Protein AF-A0A318SUK9-F1 (afdb_monomer_lite)

Secondary structure (DSSP, 8-state):
------PPPPP---STT--HHHHHHHHHHHHHHHHHHHTT-SS----HHHHHHHHHHHTTGGGSBHHHHHHHHHHH---HHHHHHGGGSBT--HHHHHHHHHHHTPPP-TTSHHHHHHHTS-GGG---SBHHHHHHHH-SHHHHHHHHHT-SBPPB--S-HHHHHTS-HHHHHHHHHSBPP-

Structure (mmCIF, N/CA/C/O backbone):
data_AF-A0A318SUK9-F1
#
_entry.id   AF-A0A318SUK9-F1
#
loop_
_atom_site.group_PDB
_atom_site.id
_atom_site.type_symbol
_atom_site.label_atom_id
_atom_site.label_alt_id
_atom_site.label_comp_id
_atom_site.label_asym_id
_atom_site.label_entity_id
_atom_site.label_seq_id
_atom_site.pdbx_PDB_ins_code
_atom_site.Cartn_x
_atom_site.Cartn_y
_atom_site.Cartn_z
_atom_site.occupancy
_atom_site.B_iso_or_equiv
_atom_site.auth_seq_id
_atom_site.auth_comp_id
_atom_site.auth_asym_id
_atom_site.auth_atom_id
_atom_site.pdbx_PDB_model_num
ATOM 1 N N . MET A 1 1 ? 35.371 -22.674 -29.076 1.00 42.12 1 MET A N 1
ATOM 2 C CA . MET A 1 1 ? 34.669 -21.995 -27.966 1.00 42.12 1 MET A CA 1
ATOM 3 C C . MET A 1 1 ? 33.687 -21.019 -28.586 1.00 42.12 1 MET A C 1
ATOM 5 O O . MET A 1 1 ? 34.111 -20.022 -29.150 1.00 42.12 1 MET A O 1
ATOM 9 N N . THR A 1 2 ? 32.405 -21.368 -28.614 1.00 40.12 2 THR A N 1
ATOM 10 C CA . THR A 1 2 ? 31.343 -20.551 -29.215 1.00 40.12 2 THR A CA 1
ATOM 11 C C . THR A 1 2 ? 30.922 -19.493 -28.200 1.00 40.12 2 THR A C 1
ATOM 13 O O . THR A 1 2 ? 30.429 -19.836 -27.128 1.00 40.12 2 THR A O 1
ATOM 16 N N . ALA A 1 3 ? 31.160 -18.218 -28.510 1.00 45.31 3 ALA A N 1
ATOM 17 C CA . ALA A 1 3 ? 30.672 -17.107 -27.706 1.00 45.31 3 ALA A CA 1
ATOM 18 C C . ALA A 1 3 ? 29.137 -17.133 -27.716 1.00 45.31 3 ALA A C 1
ATOM 20 O O . ALA A 1 3 ? 28.516 -17.012 -28.773 1.00 45.31 3 ALA A O 1
ATOM 21 N N . GLN A 1 4 ? 28.525 -17.347 -26.551 1.00 47.69 4 GLN A N 1
ATOM 22 C CA . GLN A 1 4 ? 27.088 -17.174 -26.395 1.00 47.69 4 GLN A CA 1
ATOM 23 C C . GLN A 1 4 ? 26.782 -15.690 -26.571 1.00 47.69 4 GLN A C 1
ATOM 25 O O . GLN A 1 4 ? 27.225 -14.850 -25.792 1.00 47.69 4 GLN A O 1
ATOM 30 N N . ASN A 1 5 ? 26.050 -15.382 -27.636 1.00 45.81 5 ASN A N 1
ATOM 31 C CA . ASN A 1 5 ? 25.524 -14.060 -27.912 1.00 45.81 5 ASN A CA 1
ATOM 32 C C . ASN A 1 5 ? 24.426 -13.778 -26.874 1.00 45.81 5 ASN A C 1
ATOM 34 O O . ASN A 1 5 ? 23.263 -14.125 -27.076 1.00 45.81 5 ASN A O 1
ATOM 38 N N . THR A 1 6 ? 24.801 -13.239 -25.714 1.00 52.81 6 THR A N 1
ATOM 39 C CA . THR A 1 6 ? 23.855 -12.757 -24.705 1.00 52.81 6 THR A CA 1
ATOM 40 C C . THR A 1 6 ? 23.193 -11.499 -25.244 1.00 52.81 6 THR A C 1
ATOM 42 O O . THR A 1 6 ? 23.637 -10.383 -24.975 1.00 52.81 6 THR A O 1
ATOM 45 N N . ALA A 1 7 ? 22.153 -11.682 -26.057 1.00 55.41 7 ALA A N 1
ATOM 46 C CA . ALA A 1 7 ? 21.252 -10.605 -26.419 1.00 55.41 7 ALA A CA 1
ATOM 47 C C . ALA A 1 7 ? 20.743 -9.954 -25.125 1.00 55.41 7 ALA A C 1
ATOM 49 O O . ALA A 1 7 ? 20.281 -10.648 -24.214 1.00 55.41 7 ALA A O 1
ATOM 50 N N . LEU A 1 8 ? 20.871 -8.629 -25.030 1.00 54.19 8 LEU A N 1
ATOM 51 C CA . LEU A 1 8 ? 20.324 -7.882 -23.905 1.00 54.19 8 LEU A CA 1
ATOM 52 C C . LEU A 1 8 ? 18.813 -8.158 -23.812 1.00 54.19 8 LEU A C 1
ATOM 54 O O . LEU A 1 8 ? 18.147 -8.249 -24.851 1.00 54.19 8 LEU A O 1
ATOM 58 N N . PRO A 1 9 ? 18.261 -8.318 -22.596 1.00 62.88 9 PRO A N 1
ATOM 59 C CA . PRO A 1 9 ? 16.830 -8.507 -22.429 1.00 62.88 9 PRO A CA 1
ATOM 60 C C . PRO A 1 9 ? 16.084 -7.333 -23.068 1.00 62.88 9 PRO A C 1
ATOM 62 O O . PRO A 1 9 ? 16.406 -6.174 -22.810 1.00 62.88 9 PRO A O 1
ATOM 65 N N . GLN A 1 10 ? 15.109 -7.648 -23.921 1.00 63.91 10 GLN A N 1
ATOM 66 C CA . GLN A 1 10 ? 14.311 -6.637 -24.607 1.00 63.91 10 GLN A CA 1
ATOM 67 C C . GLN A 1 10 ? 13.522 -5.798 -23.587 1.00 63.91 10 GLN A C 1
ATOM 69 O O . GLN A 1 10 ? 13.057 -6.355 -22.583 1.00 63.91 10 GLN A O 1
ATOM 74 N N . PRO A 1 11 ? 13.350 -4.485 -23.829 1.00 66.88 11 PRO A N 1
ATOM 75 C CA . PRO A 1 11 ? 12.490 -3.647 -23.005 1.00 66.88 11 PRO A CA 1
ATOM 76 C C . PRO A 1 11 ? 11.077 -4.231 -22.945 1.00 66.88 11 PRO A C 1
ATOM 78 O O . PRO A 1 11 ? 10.502 -4.595 -23.971 1.00 66.88 11 PRO A O 1
ATOM 81 N N . ILE A 1 12 ? 10.512 -4.325 -21.741 1.00 72.06 12 ILE A N 1
ATOM 82 C CA . ILE A 1 12 ? 9.106 -4.698 -21.582 1.00 72.06 12 ILE A CA 1
ATOM 83 C C . ILE A 1 12 ? 8.278 -3.472 -21.953 1.00 72.06 12 ILE A C 1
ATOM 85 O O . ILE A 1 12 ? 8.363 -2.448 -21.278 1.00 72.06 12 ILE A O 1
ATOM 89 N N . SER A 1 13 ? 7.498 -3.584 -23.025 1.00 73.62 13 SER A N 1
ATOM 90 C CA . SER A 1 13 ? 6.480 -2.595 -23.364 1.00 73.62 13 SER A CA 1
ATOM 91 C C . SER A 1 13 ? 5.175 -2.959 -22.669 1.00 73.62 13 SER A C 1
ATOM 93 O O . SER A 1 13 ? 4.761 -4.119 -22.687 1.00 73.62 13 SER A O 1
ATOM 95 N N . LEU A 1 14 ? 4.539 -1.964 -22.061 1.00 76.75 14 LEU A N 1
ATOM 96 C CA . LEU A 1 14 ? 3.251 -2.089 -21.379 1.00 76.75 14 LEU A CA 1
ATOM 97 C C . LEU A 1 14 ? 2.081 -1.595 -22.252 1.00 76.75 14 LEU A C 1
ATOM 99 O O . LEU A 1 14 ? 0.967 -1.460 -21.760 1.00 76.75 14 LEU A O 1
ATOM 103 N N . GLY A 1 15 ? 2.331 -1.349 -23.545 1.00 69.12 15 GLY A N 1
ATOM 104 C CA . GLY A 1 15 ? 1.414 -0.658 -24.459 1.00 69.12 15 GLY A CA 1
ATOM 105 C C . GLY A 1 15 ? 1.820 0.803 -24.680 1.00 69.12 15 GLY A C 1
ATOM 106 O O . GLY A 1 15 ?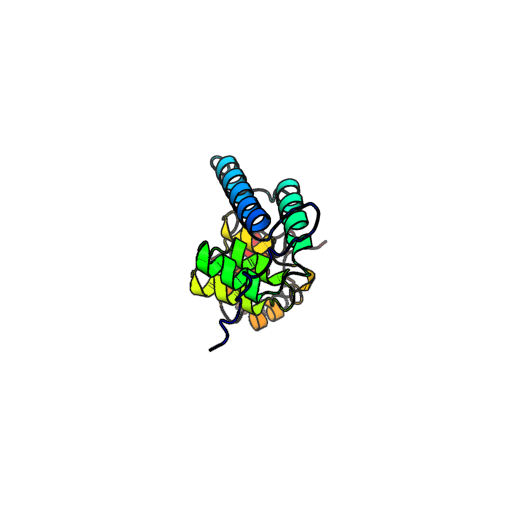 2.524 1.383 -23.858 1.00 69.12 15 GLY A O 1
ATOM 107 N N . ASP A 1 16 ? 1.448 1.372 -25.832 1.00 69.56 16 ASP A N 1
ATOM 108 C CA . ASP A 1 16 ? 1.653 2.788 -26.204 1.00 69.56 16 ASP A CA 1
ATOM 109 C C . ASP A 1 16 ? 3.089 3.333 -26.059 1.00 69.56 16 ASP A C 1
ATOM 111 O O . ASP A 1 16 ? 3.314 4.533 -25.921 1.00 69.56 16 ASP A O 1
ATOM 115 N N . GLY A 1 17 ? 4.090 2.447 -26.107 1.00 75.81 17 GLY A N 1
ATOM 116 C CA . GLY A 1 17 ? 5.500 2.805 -25.927 1.00 75.81 17 GLY A CA 1
ATOM 117 C C . GLY A 1 17 ? 5.924 3.029 -24.471 1.00 75.81 17 GLY A C 1
ATOM 118 O O . GLY A 1 17 ? 7.098 3.308 -24.240 1.00 75.81 17 GLY A O 1
ATOM 119 N N . LEU A 1 18 ? 5.021 2.855 -23.501 1.00 83.50 18 LEU A N 1
ATOM 120 C CA . LEU A 1 18 ? 5.329 2.981 -22.080 1.00 83.50 18 LEU A CA 1
ATOM 121 C C . LEU A 1 18 ? 6.110 1.772 -21.562 1.00 83.50 18 LEU A C 1
ATOM 123 O O . LEU A 1 18 ? 5.857 0.614 -21.919 1.00 83.50 18 LEU A O 1
ATOM 127 N N . THR A 1 19 ? 7.055 2.060 -20.677 1.00 90.94 19 THR A N 1
ATOM 128 C CA . THR A 1 19 ? 7.892 1.093 -19.974 1.00 90.94 19 THR A CA 1
ATOM 129 C C . THR A 1 19 ? 7.596 1.119 -18.470 1.00 90.94 19 THR A C 1
ATOM 131 O O . THR A 1 19 ? 7.046 2.094 -17.951 1.00 90.94 19 THR A O 1
ATOM 134 N N . PRO A 1 20 ? 8.009 0.087 -17.711 1.00 92.19 20 PRO A N 1
ATOM 135 C CA . PRO A 1 20 ? 7.925 0.119 -16.250 1.00 92.19 20 PRO A CA 1
ATOM 136 C C . PRO A 1 20 ? 8.632 1.330 -15.619 1.00 92.19 20 PRO A C 1
ATOM 138 O O . PRO A 1 20 ? 8.198 1.828 -14.583 1.00 92.19 20 PRO A O 1
ATOM 141 N N . VAL A 1 21 ? 9.703 1.826 -16.253 1.00 93.56 21 VAL A N 1
ATOM 142 C CA . VAL A 1 21 ? 10.430 3.016 -15.790 1.00 93.56 21 VAL A CA 1
ATOM 143 C C . VAL A 1 21 ? 9.550 4.260 -15.898 1.00 93.56 21 VAL A C 1
ATOM 145 O O . VAL A 1 21 ? 9.528 5.054 -14.961 1.00 93.56 21 VAL A O 1
ATOM 148 N N . ASP A 1 22 ? 8.785 4.401 -16.982 1.00 93.06 22 ASP A N 1
ATOM 149 C CA . ASP A 1 22 ? 7.894 5.548 -17.187 1.00 93.06 22 ASP A CA 1
ATOM 150 C C . ASP A 1 22 ? 6.783 5.585 -16.134 1.00 93.06 22 ASP A C 1
ATOM 152 O O . ASP A 1 22 ? 6.492 6.643 -15.574 1.00 93.06 22 ASP A O 1
ATOM 156 N N . ILE A 1 23 ? 6.213 4.422 -15.796 1.00 93.62 23 ILE A N 1
ATOM 157 C CA . ILE A 1 23 ? 5.225 4.303 -14.714 1.00 93.62 23 ILE A CA 1
ATOM 158 C C . ILE A 1 23 ? 5.857 4.690 -13.380 1.00 93.62 23 ILE A C 1
ATOM 160 O O . ILE A 1 23 ? 5.320 5.540 -12.671 1.00 93.62 23 ILE A O 1
ATOM 164 N N . TRP A 1 24 ? 7.021 4.123 -13.047 1.00 95.06 24 TRP A N 1
ATOM 165 C CA . TRP A 1 24 ? 7.714 4.440 -11.798 1.00 95.06 24 TRP A CA 1
ATOM 166 C C . TRP A 1 24 ? 8.002 5.942 -11.687 1.00 95.06 24 TRP A C 1
ATOM 168 O O . TRP A 1 24 ? 7.697 6.556 -10.666 1.00 95.06 24 TRP A O 1
ATOM 178 N N . GLN A 1 25 ? 8.528 6.567 -12.741 1.00 94.06 25 GLN A N 1
ATOM 179 C CA . GLN A 1 25 ? 8.825 8.001 -12.747 1.00 94.06 25 GLN A CA 1
ATOM 180 C C . GLN A 1 25 ? 7.560 8.853 -12.628 1.00 94.06 25 GLN A C 1
ATOM 182 O O . GLN A 1 25 ? 7.566 9.849 -11.900 1.00 94.06 25 GLN A O 1
ATOM 187 N N . SER A 1 26 ? 6.480 8.453 -13.297 1.00 92.06 26 SER A N 1
ATOM 188 C CA . SER A 1 26 ? 5.205 9.172 -13.280 1.00 92.06 26 SER A CA 1
ATOM 189 C C . SER A 1 26 ? 4.565 9.166 -11.895 1.00 92.06 26 SER A C 1
ATOM 191 O O . SER A 1 26 ? 4.170 10.229 -11.418 1.00 92.06 26 SER A O 1
ATOM 193 N N . LEU A 1 27 ? 4.574 8.026 -11.193 1.00 91.56 27 LEU A N 1
ATOM 194 C CA . LEU A 1 27 ? 4.089 7.932 -9.809 1.00 91.56 27 LEU A CA 1
ATOM 195 C C . LEU A 1 27 ? 4.829 8.913 -8.879 1.00 91.56 27 LEU A C 1
ATOM 197 O O . LEU A 1 27 ? 4.208 9.639 -8.106 1.00 91.56 27 LEU A O 1
ATOM 201 N N . HIS A 1 28 ? 6.156 9.017 -8.997 1.00 90.94 28 HIS A N 1
ATOM 202 C CA . HIS A 1 28 ? 6.956 9.931 -8.167 1.00 90.94 28 HIS A CA 1
ATOM 203 C C . HIS A 1 28 ? 6.865 11.401 -8.616 1.00 90.94 28 HIS A C 1
ATOM 205 O O . HIS A 1 28 ? 7.034 12.328 -7.819 1.00 90.94 28 HIS A O 1
ATOM 211 N N . ALA A 1 29 ? 6.619 11.668 -9.900 1.00 87.44 29 ALA A N 1
ATOM 212 C CA . ALA A 1 29 ? 6.309 13.017 -10.372 1.00 87.44 29 ALA A CA 1
ATOM 213 C C . ALA A 1 29 ? 4.953 13.494 -9.822 1.00 87.44 29 ALA A C 1
ATOM 215 O O . ALA A 1 29 ? 4.847 14.627 -9.344 1.00 87.44 29 ALA A O 1
ATOM 216 N N . SER A 1 30 ? 3.958 12.605 -9.826 1.00 82.69 30 SER A N 1
ATOM 217 C CA . SER A 1 30 ? 2.629 12.821 -9.253 1.00 82.69 30 SER A CA 1
ATOM 218 C C . SER A 1 30 ? 2.704 13.083 -7.747 1.00 82.69 30 SER A C 1
ATOM 220 O O . SER A 1 30 ? 2.167 14.084 -7.271 1.00 82.69 30 SER A O 1
ATOM 222 N N . GLU A 1 31 ? 3.484 12.288 -7.007 1.00 83.00 31 GLU A N 1
ATOM 223 C CA . GLU A 1 31 ? 3.738 12.497 -5.575 1.00 83.00 31 GLU A CA 1
ATOM 224 C C . GLU A 1 31 ? 4.338 13.875 -5.282 1.00 83.00 31 GLU A C 1
ATOM 226 O O . GLU A 1 31 ? 3.836 14.597 -4.424 1.00 83.00 31 GLU A O 1
ATOM 231 N N . ARG A 1 32 ? 5.367 14.300 -6.025 1.00 79.19 32 ARG A N 1
ATOM 232 C CA . ARG A 1 32 ? 5.963 15.636 -5.849 1.00 79.19 32 ARG A CA 1
ATOM 233 C C . ARG A 1 32 ? 4.964 16.754 -6.130 1.00 79.19 32 ARG A C 1
ATOM 235 O O . ARG A 1 32 ? 4.934 17.740 -5.394 1.00 79.19 32 ARG A O 1
ATOM 242 N N . SER A 1 33 ? 4.133 16.603 -7.163 1.00 75.00 33 SER A N 1
ATOM 243 C CA . SER A 1 33 ? 3.045 17.547 -7.448 1.00 75.00 33 SER A CA 1
ATOM 244 C C . SER A 1 33 ? 2.030 17.591 -6.303 1.00 75.00 33 SER A C 1
A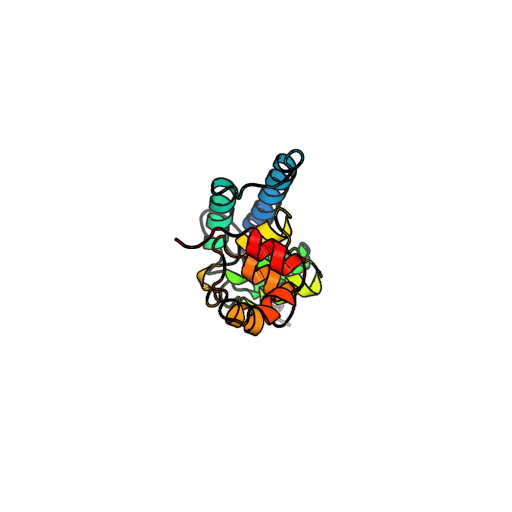TOM 246 O O . SER A 1 33 ? 1.571 18.667 -5.918 1.00 75.00 33 SER A O 1
ATOM 248 N N . TRP A 1 34 ? 1.712 16.432 -5.728 1.00 71.81 34 TRP A N 1
ATOM 249 C CA . TRP A 1 34 ? 0.806 16.311 -4.595 1.00 71.81 34 TRP A CA 1
ATOM 250 C C . TRP A 1 34 ? 1.377 16.968 -3.335 1.00 71.81 34 TRP A C 1
ATOM 252 O O . TRP A 1 34 ? 0.708 17.817 -2.753 1.00 71.81 34 TRP A O 1
ATOM 262 N N . ILE A 1 35 ? 2.632 16.684 -2.973 1.00 72.38 35 ILE A N 1
ATOM 263 C CA . ILE A 1 35 ? 3.329 17.300 -1.832 1.00 72.38 35 ILE A CA 1
ATOM 264 C C . ILE A 1 35 ? 3.411 18.826 -1.997 1.00 72.38 35 ILE A C 1
ATOM 266 O O . ILE A 1 35 ? 3.167 19.570 -1.049 1.00 72.38 35 ILE A O 1
ATOM 270 N N . ALA A 1 36 ? 3.701 19.321 -3.204 1.00 71.31 36 ALA A N 1
ATOM 271 C CA . ALA A 1 36 ? 3.759 20.758 -3.468 1.00 71.31 36 ALA A CA 1
ATOM 272 C C . ALA A 1 36 ? 2.397 21.449 -3.269 1.00 71.31 36 ALA A C 1
ATOM 274 O O . ALA A 1 36 ? 2.334 22.535 -2.697 1.00 71.31 36 ALA A O 1
ATOM 275 N N . LYS A 1 37 ? 1.297 20.809 -3.692 1.00 66.06 37 LYS A N 1
ATOM 276 C CA . LYS A 1 37 ? -0.074 21.291 -3.437 1.00 66.06 37 LYS A CA 1
ATOM 277 C C . LYS A 1 37 ? -0.464 21.169 -1.962 1.00 66.06 37 LYS A C 1
ATOM 279 O O . LYS A 1 37 ? -1.285 21.943 -1.477 1.00 66.06 37 LYS A O 1
ATOM 284 N N . ALA A 1 38 ? 0.133 20.211 -1.262 1.00 60.97 38 ALA A N 1
ATOM 285 C CA . ALA A 1 38 ? -0.110 19.928 0.140 1.00 60.97 38 ALA A CA 1
ATOM 286 C C . ALA A 1 38 ? 0.559 20.940 1.100 1.00 60.97 38 ALA A C 1
ATOM 288 O O . ALA A 1 38 ? 0.104 21.126 2.223 1.00 60.97 38 ALA A O 1
ATOM 289 N N . GLY A 1 39 ? 1.583 21.684 0.678 1.00 55.12 39 GLY A N 1
ATOM 290 C CA . GLY A 1 39 ? 2.337 22.616 1.536 1.00 55.12 39 GLY A CA 1
ATOM 291 C C . GLY A 1 39 ? 1.570 23.788 2.190 1.00 55.12 39 GLY A C 1
ATOM 292 O O . GLY A 1 39 ? 2.215 24.658 2.768 1.00 55.12 39 GLY A O 1
ATOM 293 N N . GLY A 1 40 ? 0.233 23.847 2.120 1.00 53.97 40 GLY A N 1
ATOM 294 C CA . GLY A 1 40 ? -0.590 24.917 2.700 1.00 53.97 40 GLY A CA 1
ATOM 295 C C . GLY A 1 40 ? -1.902 24.500 3.384 1.00 53.97 40 GLY A C 1
ATOM 296 O O . GLY A 1 40 ? -2.636 25.393 3.805 1.00 53.97 40 GLY A O 1
ATOM 297 N N . ALA A 1 41 ? -2.233 23.205 3.515 1.00 54.03 41 ALA A N 1
ATOM 298 C CA . ALA A 1 41 ? -3.498 22.767 4.131 1.00 54.03 41 ALA A CA 1
ATOM 299 C C . ALA A 1 41 ? -3.284 21.925 5.411 1.00 54.03 41 ALA A C 1
ATOM 301 O O . ALA A 1 41 ? -2.387 21.086 5.441 1.00 54.03 41 ALA A O 1
ATOM 302 N N . PRO A 1 42 ? -4.116 22.101 6.461 1.00 42.41 42 PRO A N 1
ATOM 303 C CA . PRO A 1 42 ? -3.971 21.398 7.744 1.00 42.41 42 PRO A CA 1
ATOM 304 C C . PRO A 1 42 ? -4.404 19.922 7.709 1.00 42.41 42 PRO A C 1
ATOM 306 O O . PRO A 1 42 ? -4.084 19.166 8.622 1.00 42.41 42 PRO A O 1
ATOM 309 N N . ARG A 1 43 ? -5.150 19.505 6.681 1.00 52.59 43 ARG A N 1
ATOM 310 C CA . ARG A 1 43 ? -5.559 18.116 6.441 1.00 52.59 43 ARG A CA 1
ATOM 311 C C . ARG A 1 43 ? -5.883 17.966 4.960 1.00 52.59 43 ARG A C 1
ATOM 313 O O . ARG A 1 43 ? -6.659 18.761 4.430 1.00 52.59 43 ARG A O 1
ATOM 320 N N . PHE A 1 44 ? -5.287 16.988 4.288 1.00 55.25 44 PHE A N 1
ATOM 321 C CA . PHE A 1 44 ? -5.496 16.820 2.851 1.00 55.25 44 PHE A CA 1
ATOM 322 C C . PHE A 1 44 ? -6.798 16.082 2.596 1.00 55.25 44 PHE A C 1
ATOM 324 O O . PHE A 1 44 ? -7.002 14.967 3.068 1.00 55.25 44 PHE A O 1
ATOM 331 N N . VAL A 1 45 ? -7.691 16.731 1.856 1.00 52.59 45 VAL A N 1
ATOM 332 C CA . VAL A 1 45 ? -8.845 16.059 1.269 1.00 52.59 45 VAL A CA 1
ATOM 333 C C . VAL A 1 45 ? -8.291 15.131 0.192 1.00 52.59 45 VAL A C 1
ATOM 335 O O . VAL A 1 45 ? -7.527 15.581 -0.665 1.00 52.59 45 VAL A O 1
ATOM 338 N N . PHE A 1 46 ? -8.634 13.843 0.269 1.00 51.50 46 PHE A N 1
ATOM 339 C CA . PHE A 1 46 ? -8.396 12.872 -0.799 1.00 51.50 46 PHE A CA 1
ATOM 340 C C . PHE A 1 46 ? -8.737 13.524 -2.146 1.00 51.50 46 PHE A C 1
ATOM 342 O O . PHE A 1 46 ? -9.862 13.977 -2.349 1.00 51.50 46 PHE A O 1
ATOM 349 N N . ASN A 1 47 ? -7.757 13.647 -3.041 1.00 53.47 47 ASN A N 1
ATOM 350 C CA . ASN A 1 47 ? -7.988 14.253 -4.346 1.00 53.47 47 ASN A CA 1
ATOM 351 C C . ASN A 1 47 ? -8.253 13.133 -5.347 1.00 53.47 47 ASN A C 1
ATOM 353 O O . ASN A 1 47 ? -7.321 12.623 -5.967 1.00 53.47 47 ASN A O 1
ATOM 357 N N . GLU A 1 48 ? -9.528 12.777 -5.496 1.00 54.28 48 GLU A N 1
ATOM 358 C CA . GLU A 1 48 ? -10.014 11.715 -6.389 1.00 54.28 48 GLU A CA 1
ATOM 359 C C . GLU A 1 48 ? -9.428 11.812 -7.813 1.00 54.28 48 GLU A C 1
ATOM 361 O O . GLU A 1 48 ? -9.163 10.793 -8.447 1.00 54.28 48 GLU A O 1
ATOM 366 N N . ASN A 1 49 ? -9.138 13.027 -8.298 1.00 49.75 49 ASN A N 1
ATOM 367 C CA . ASN A 1 49 ? -8.579 13.261 -9.635 1.00 49.75 49 ASN A CA 1
ATOM 368 C C . ASN A 1 49 ? -7.071 12.974 -9.754 1.00 49.75 49 ASN A C 1
ATOM 370 O O . ASN A 1 49 ? -6.589 12.681 -10.845 1.00 49.75 49 ASN A O 1
ATOM 374 N N . ALA A 1 50 ? -6.301 13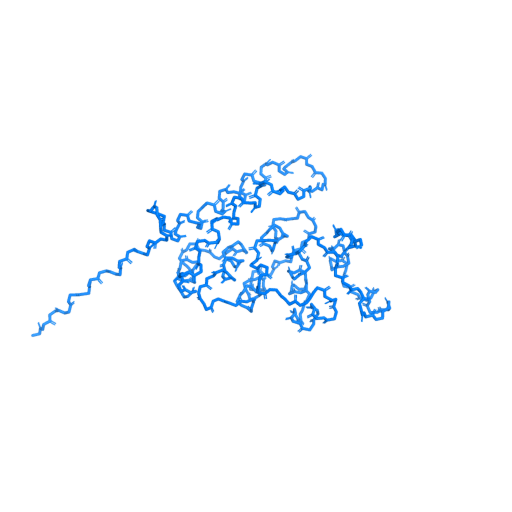.111 -8.671 1.00 54.06 50 ALA A N 1
ATOM 375 C CA . ALA A 1 50 ? -4.876 12.766 -8.686 1.00 54.06 50 ALA A CA 1
ATOM 376 C C . ALA A 1 50 ? -4.691 11.248 -8.584 1.00 54.06 50 ALA A C 1
ATOM 378 O O . ALA A 1 50 ? -3.819 10.680 -9.237 1.00 54.06 50 ALA A O 1
ATOM 379 N N . ASP A 1 51 ? -5.557 10.604 -7.806 1.00 68.00 51 ASP A N 1
ATOM 380 C CA . ASP A 1 51 ? -5.520 9.163 -7.591 1.00 68.00 51 ASP A CA 1
ATOM 381 C C . ASP A 1 51 ? -6.015 8.401 -8.832 1.00 68.00 51 ASP A C 1
ATOM 383 O O . ASP A 1 51 ? -5.515 7.317 -9.120 1.00 68.00 51 ASP A O 1
ATOM 387 N N . SER A 1 52 ? -6.927 8.978 -9.628 1.00 75.50 52 SER A N 1
ATOM 388 C CA . SER A 1 52 ? -7.400 8.361 -10.876 1.00 75.50 52 SER A CA 1
ATOM 389 C C . SER A 1 52 ? -6.301 8.223 -11.935 1.00 75.50 52 SER A C 1
ATOM 391 O O . SER A 1 52 ? -6.193 7.172 -12.561 1.00 75.50 52 SER A O 1
ATOM 393 N N . SER A 1 53 ? -5.443 9.236 -12.100 1.00 82.81 53 SER A N 1
ATOM 394 C CA . SER A 1 53 ? -4.332 9.186 -13.065 1.00 82.81 53 SER A CA 1
ATOM 395 C C . SER A 1 53 ? -3.253 8.180 -12.653 1.00 82.81 53 SER A C 1
ATOM 397 O O . SER A 1 53 ? -2.805 7.388 -13.480 1.00 82.81 53 SER A O 1
ATOM 399 N N . ASP A 1 54 ? -2.869 8.162 -11.372 1.00 89.69 54 ASP A N 1
ATOM 400 C CA . ASP A 1 54 ? -1.903 7.181 -10.858 1.00 89.69 54 ASP A CA 1
ATOM 401 C C . ASP A 1 54 ? -2.460 5.757 -10.975 1.00 89.69 54 ASP A C 1
ATOM 403 O O . ASP A 1 54 ? -1.748 4.829 -11.357 1.00 89.69 54 ASP A O 1
ATOM 407 N N . ARG A 1 55 ? -3.758 5.580 -10.718 1.00 90.25 55 ARG A N 1
ATOM 408 C CA . ARG A 1 55 ? -4.428 4.288 -10.845 1.00 90.25 55 ARG A CA 1
ATOM 409 C C . ARG A 1 55 ? -4.493 3.788 -12.284 1.00 90.25 55 ARG A C 1
ATOM 411 O O . ARG A 1 55 ? -4.227 2.611 -12.501 1.00 90.25 55 ARG A O 1
ATOM 418 N N . MET A 1 56 ? -4.742 4.663 -13.259 1.00 89.88 56 MET A N 1
ATOM 419 C CA . MET A 1 56 ? -4.665 4.300 -14.681 1.00 89.88 56 MET A CA 1
ATOM 420 C C . MET A 1 56 ? -3.279 3.764 -15.063 1.00 89.88 56 MET A C 1
ATOM 422 O O . MET A 1 56 ? -3.182 2.803 -15.819 1.00 89.88 56 MET A O 1
ATOM 426 N N . LEU A 1 57 ? -2.202 4.344 -14.522 1.00 91.88 57 LEU A N 1
ATOM 427 C CA . LEU A 1 57 ? -0.846 3.835 -14.750 1.00 91.88 57 LEU A CA 1
ATOM 428 C C . LEU A 1 57 ? -0.642 2.461 -14.103 1.00 91.88 57 LEU A C 1
ATOM 430 O O . LEU A 1 57 ? -0.073 1.559 -14.713 1.00 91.88 57 LEU A O 1
ATOM 434 N N . LEU A 1 58 ? -1.115 2.283 -12.870 1.00 95.06 58 LEU A N 1
ATOM 435 C CA . LEU A 1 58 ? -1.002 1.018 -12.141 1.00 95.06 58 LEU A CA 1
ATOM 436 C C . LEU A 1 58 ? -1.786 -0.117 -12.817 1.00 95.06 58 LEU A C 1
ATOM 438 O O . LEU A 1 58 ? -1.319 -1.255 -12.839 1.00 95.06 58 LEU A O 1
ATOM 442 N N . GLU A 1 59 ? -2.917 0.192 -13.451 1.00 94.12 59 GLU A N 1
ATOM 443 C CA . GLU A 1 59 ? -3.717 -0.749 -14.248 1.00 94.12 59 GLU A CA 1
ATOM 444 C C . GLU A 1 59 ? -2.978 -1.301 -15.480 1.00 94.12 59 GLU A C 1
ATOM 446 O O . GLU A 1 59 ? -3.407 -2.304 -16.049 1.00 94.12 59 GLU A O 1
ATOM 451 N N . MET A 1 60 ? -1.829 -0.728 -15.857 1.00 93.62 60 MET A N 1
ATOM 452 C CA . MET A 1 60 ? -0.960 -1.250 -16.922 1.00 93.62 60 MET A CA 1
ATOM 453 C C . MET A 1 60 ? 0.019 -2.338 -16.444 1.00 93.62 60 MET A C 1
ATOM 455 O O . MET A 1 60 ? 0.621 -3.043 -17.256 1.00 93.62 60 MET A O 1
ATOM 459 N N . LEU A 1 61 ? 0.200 -2.499 -15.130 1.00 95.62 61 LEU A N 1
ATOM 460 C CA . LEU A 1 61 ? 1.128 -3.463 -14.531 1.00 95.62 61 LEU A CA 1
ATOM 461 C C . LEU A 1 61 ? 0.672 -4.941 -14.454 1.00 95.62 61 LEU A C 1
ATOM 463 O O . LEU A 1 61 ? 1.563 -5.774 -14.268 1.00 95.62 61 LEU A O 1
ATOM 467 N N . PRO A 1 62 ? -0.604 -5.352 -14.651 1.00 95.75 62 PRO A N 1
ATOM 468 C CA . PRO A 1 62 ? -1.023 -6.753 -14.488 1.00 95.75 62 PRO A CA 1
ATOM 469 C C . PRO A 1 62 ? -0.273 -7.784 -15.334 1.00 95.75 62 PRO A C 1
ATOM 471 O O . PRO A 1 62 ? -0.240 -8.961 -14.978 1.00 95.75 62 PRO A O 1
ATOM 474 N N . ALA A 1 63 ? 0.336 -7.376 -16.452 1.00 91.00 63 ALA A N 1
ATOM 475 C CA . ALA A 1 63 ? 1.152 -8.254 -17.291 1.00 91.00 63 ALA A CA 1
ATOM 476 C C . ALA A 1 63 ? 2.640 -8.285 -16.891 1.00 91.00 63 ALA A C 1
ATOM 478 O O . ALA A 1 63 ? 3.363 -9.202 -17.291 1.00 91.00 63 ALA A O 1
ATOM 479 N N . LEU A 1 64 ? 3.117 -7.306 -16.115 1.00 95.00 64 LEU A N 1
ATOM 480 C CA . LEU A 1 64 ? 4.515 -7.189 -15.714 1.00 95.00 64 LEU A CA 1
ATOM 481 C C . LEU A 1 64 ? 4.830 -8.195 -14.596 1.00 95.00 64 LEU A C 1
ATOM 483 O O . LEU A 1 64 ? 4.234 -8.097 -13.525 1.00 95.00 64 LEU A O 1
ATOM 487 N N . PRO A 1 65 ? 5.786 -9.128 -14.775 1.00 95.94 65 PRO A N 1
ATOM 488 C CA . PRO A 1 65 ? 6.213 -10.009 -13.692 1.00 95.94 65 PRO A CA 1
ATOM 489 C C . PRO A 1 65 ? 6.739 -9.201 -12.508 1.00 95.94 65 PRO A C 1
ATOM 491 O O . PRO A 1 65 ? 7.641 -8.378 -12.687 1.00 95.94 65 PRO A O 1
ATOM 494 N N . VAL A 1 66 ? 6.252 -9.486 -11.299 1.00 97.00 66 VAL A N 1
ATOM 495 C CA . VAL A 1 66 ? 6.632 -8.756 -10.079 1.00 97.00 66 VAL A CA 1
ATOM 496 C C . VAL A 1 66 ? 8.151 -8.672 -9.901 1.00 97.00 66 VAL A C 1
ATOM 498 O O . VAL A 1 66 ? 8.677 -7.620 -9.550 1.00 97.00 66 VAL A O 1
ATOM 501 N N . ARG A 1 67 ? 8.896 -9.726 -10.263 1.00 96.19 67 ARG A N 1
ATOM 502 C CA . ARG A 1 67 ? 10.367 -9.741 -10.199 1.00 96.19 67 ARG A CA 1
ATOM 503 C C . ARG A 1 67 ? 11.024 -8.614 -11.005 1.00 96.19 67 ARG A C 1
ATOM 505 O O . ARG A 1 67 ? 12.029 -8.066 -10.574 1.00 96.19 67 ARG A O 1
ATOM 512 N N . ARG A 1 68 ? 10.463 -8.245 -12.158 1.00 95.81 68 ARG A N 1
ATOM 513 C CA . ARG A 1 68 ? 10.988 -7.142 -12.980 1.00 95.81 68 ARG A CA 1
ATOM 514 C C . ARG A 1 68 ? 10.771 -5.792 -12.308 1.00 95.81 68 ARG A C 1
ATOM 516 O O . ARG A 1 68 ? 11.634 -4.926 -12.408 1.00 95.81 68 ARG A O 1
ATOM 523 N N . TRP A 1 69 ? 9.648 -5.633 -11.614 1.00 97.50 69 TRP A N 1
ATOM 524 C CA . TRP A 1 69 ? 9.393 -4.452 -10.799 1.00 97.50 69 TRP A CA 1
ATOM 525 C C . TRP A 1 69 ? 10.323 -4.397 -9.581 1.00 97.50 69 TRP A C 1
ATOM 527 O O . TRP A 1 69 ? 10.902 -3.352 -9.310 1.00 97.50 69 TRP A O 1
ATOM 537 N N . PHE A 1 70 ? 10.571 -5.535 -8.919 1.00 96.44 70 PHE A N 1
ATOM 538 C CA . PHE A 1 70 ? 11.600 -5.650 -7.877 1.00 96.44 70 PHE A CA 1
ATOM 539 C C . PHE A 1 70 ? 12.980 -5.211 -8.380 1.00 96.44 70 PHE A C 1
ATOM 541 O O . PHE A 1 70 ? 13.628 -4.397 -7.729 1.00 96.44 70 PHE A O 1
ATOM 548 N N . ASP A 1 71 ? 13.429 -5.717 -9.532 1.00 96.12 71 ASP A N 1
ATOM 549 C CA . ASP A 1 71 ? 14.726 -5.346 -10.115 1.00 96.12 71 ASP A CA 1
ATOM 550 C C . ASP A 1 71 ? 14.804 -3.834 -10.390 1.00 96.12 71 ASP A C 1
ATOM 552 O O . ASP A 1 71 ? 15.822 -3.201 -10.100 1.00 96.12 71 ASP A O 1
ATOM 556 N N . LEU A 1 72 ? 13.714 -3.238 -10.889 1.00 96.38 72 LEU A N 1
ATOM 557 C CA . LEU A 1 72 ? 13.606 -1.792 -11.075 1.00 96.38 72 LEU A CA 1
ATOM 558 C C . LEU A 1 72 ? 13.727 -1.042 -9.743 1.00 96.38 72 LEU A C 1
ATOM 560 O O . LEU A 1 72 ? 14.551 -0.139 -9.638 1.00 96.38 72 LEU A O 1
ATOM 564 N N . CYS A 1 73 ? 12.959 -1.416 -8.720 1.00 97.06 73 CYS A N 1
ATOM 565 C CA . CYS A 1 73 ? 13.011 -0.769 -7.408 1.00 97.06 73 CYS A CA 1
ATOM 566 C C . CYS A 1 73 ? 14.367 -0.958 -6.709 1.00 97.06 73 CYS A C 1
ATOM 568 O O . CYS A 1 73 ? 14.844 -0.038 -6.052 1.00 97.06 73 CYS A O 1
ATOM 570 N N . ASN A 1 74 ? 15.040 -2.093 -6.902 1.00 96.38 74 ASN A N 1
ATOM 571 C CA . ASN A 1 74 ? 16.405 -2.304 -6.415 1.00 96.38 74 ASN A CA 1
ATOM 572 C C . ASN A 1 74 ? 17.411 -1.350 -7.079 1.00 96.38 74 ASN A C 1
ATOM 574 O O . ASN A 1 74 ? 18.342 -0.894 -6.420 1.00 96.38 74 ASN A O 1
ATOM 578 N N . GLY A 1 75 ? 17.235 -1.048 -8.370 1.00 95.56 75 GLY A N 1
ATOM 579 C CA . GLY A 1 75 ? 18.100 -0.122 -9.104 1.00 95.56 75 GLY A CA 1
ATOM 580 C C . GLY A 1 75 ? 17.773 1.356 -8.872 1.00 95.56 75 GLY A C 1
ATOM 581 O O . GLY A 1 75 ? 18.680 2.175 -8.758 1.00 95.56 75 GLY A O 1
ATOM 582 N N . ALA A 1 76 ? 16.488 1.705 -8.806 1.00 94.31 76 ALA A N 1
ATOM 583 C CA . ALA A 1 76 ? 16.007 3.081 -8.675 1.00 94.31 76 ALA A CA 1
ATOM 584 C C . ALA A 1 76 ? 15.895 3.558 -7.215 1.00 94.31 76 ALA A C 1
ATOM 586 O O . ALA A 1 76 ? 15.872 4.762 -6.963 1.00 94.31 76 ALA A O 1
ATOM 587 N N . GLY A 1 77 ? 15.840 2.626 -6.263 1.00 95.56 77 GLY A N 1
ATOM 588 C CA . GLY A 1 77 ? 15.572 2.877 -4.851 1.00 95.56 77 GLY A CA 1
ATOM 589 C C . GLY A 1 77 ? 14.144 2.492 -4.453 1.00 95.56 77 GLY A C 1
ATOM 590 O O . GLY A 1 77 ? 13.175 2.746 -5.174 1.00 95.56 77 GLY A O 1
ATOM 591 N N . TRP A 1 78 ? 14.019 1.878 -3.273 1.00 96.62 78 TRP A N 1
ATOM 592 C CA . TRP A 1 78 ? 12.731 1.492 -2.704 1.00 96.62 78 TRP A CA 1
ATOM 593 C C . TRP A 1 78 ? 11.988 2.689 -2.117 1.00 96.62 78 TRP A C 1
ATOM 595 O O . TRP A 1 78 ? 12.529 3.446 -1.314 1.00 96.62 78 TRP A O 1
ATOM 605 N N . THR A 1 79 ? 10.713 2.803 -2.479 1.00 96.38 79 THR A N 1
ATOM 606 C CA . THR A 1 79 ? 9.750 3.745 -1.905 1.00 96.38 79 THR A CA 1
ATOM 607 C C . THR A 1 79 ? 8.444 3.012 -1.627 1.00 96.38 79 THR A C 1
ATOM 609 O O . THR A 1 79 ? 8.191 1.939 -2.181 1.00 96.38 79 THR A O 1
ATOM 612 N N . VAL A 1 80 ? 7.577 3.591 -0.800 1.00 95.44 80 VAL A N 1
ATOM 613 C CA . VAL A 1 80 ? 6.248 3.012 -0.553 1.00 95.44 80 VAL A CA 1
ATOM 614 C C . VAL A 1 80 ? 5.336 3.055 -1.783 1.00 95.44 80 VAL A C 1
ATOM 616 O O . VAL A 1 80 ? 4.463 2.203 -1.898 1.00 95.44 80 VAL A O 1
ATOM 619 N N . LEU A 1 81 ? 5.566 3.967 -2.737 1.00 95.25 81 LEU A N 1
ATOM 620 C CA . LEU A 1 81 ? 4.873 3.973 -4.034 1.00 95.25 81 LEU A CA 1
ATOM 621 C C . LEU A 1 81 ? 5.309 2.796 -4.905 1.00 95.25 81 LEU A C 1
ATOM 623 O O . LEU A 1 81 ? 4.470 2.077 -5.446 1.00 95.25 81 LEU A O 1
ATOM 627 N N . GLY A 1 82 ? 6.623 2.557 -4.984 1.00 96.62 82 GLY A N 1
ATOM 628 C CA . GLY A 1 82 ? 7.163 1.354 -5.615 1.00 96.62 82 GLY A CA 1
ATOM 629 C C . GLY A 1 82 ? 6.634 0.084 -4.945 1.00 96.62 82 GLY A C 1
ATOM 630 O O . GLY A 1 82 ? 6.272 -0.864 -5.636 1.00 96.62 82 GLY A O 1
ATOM 631 N N . GLY A 1 83 ? 6.511 0.101 -3.615 1.00 97.38 83 GLY A N 1
ATOM 632 C CA . GLY A 1 83 ? 5.893 -0.964 -2.831 1.00 97.38 83 GLY A CA 1
ATOM 633 C C . GLY A 1 83 ? 4.426 -1.193 -3.187 1.00 97.38 83 GLY A C 1
ATOM 634 O O . GLY A 1 83 ? 4.054 -2.316 -3.501 1.00 97.38 83 GLY A O 1
ATOM 635 N N . ALA A 1 84 ? 3.593 -0.152 -3.198 1.00 97.31 84 ALA A N 1
ATOM 636 C CA . ALA A 1 84 ? 2.168 -0.261 -3.518 1.00 97.31 84 ALA A CA 1
ATOM 637 C C . ALA A 1 84 ? 1.925 -0.850 -4.918 1.00 97.31 84 ALA A C 1
ATOM 639 O O . ALA A 1 84 ? 1.074 -1.730 -5.085 1.00 97.31 84 ALA A O 1
ATOM 640 N N . ALA A 1 85 ? 2.735 -0.445 -5.901 1.00 97.69 85 ALA A N 1
ATOM 641 C CA . ALA A 1 85 ? 2.675 -0.943 -7.274 1.00 97.69 85 ALA A CA 1
ATOM 642 C C . ALA A 1 85 ? 2.922 -2.461 -7.406 1.00 97.69 85 ALA A C 1
ATOM 644 O O . ALA A 1 85 ? 2.444 -3.073 -8.363 1.00 97.69 85 ALA A O 1
ATOM 645 N N . LEU A 1 86 ? 3.580 -3.105 -6.430 1.00 98.12 86 LEU A N 1
ATOM 646 C CA . LEU A 1 86 ? 3.756 -4.564 -6.418 1.00 98.12 86 LEU A CA 1
ATOM 647 C C . LEU A 1 86 ? 2.412 -5.298 -6.466 1.00 98.12 86 LEU A C 1
ATOM 649 O O . LEU A 1 86 ? 2.298 -6.291 -7.173 1.00 98.12 86 LEU A O 1
ATOM 653 N N . SER A 1 87 ? 1.380 -4.783 -5.790 1.00 97.88 87 SER A N 1
ATOM 654 C CA . SER A 1 87 ? 0.039 -5.397 -5.768 1.00 97.88 87 SER A CA 1
ATOM 655 C C . SER A 1 87 ? -0.695 -5.390 -7.117 1.00 97.88 87 SER A C 1
ATOM 657 O O . SER A 1 87 ? -1.722 -6.056 -7.267 1.00 97.88 87 SER A O 1
ATOM 659 N N . TRP A 1 88 ? -0.181 -4.648 -8.097 1.00 97.88 88 TRP A N 1
ATOM 660 C CA . TRP A 1 88 ? -0.711 -4.589 -9.458 1.00 97.88 88 TRP A CA 1
ATOM 661 C C . TRP A 1 88 ? 0.068 -5.461 -10.438 1.00 97.88 88 TRP A C 1
ATOM 663 O O . TRP A 1 88 ? -0.429 -5.746 -11.522 1.00 97.88 88 TRP A O 1
ATOM 673 N N . CYS A 1 89 ? 1.279 -5.886 -10.077 1.00 98.00 89 CYS A N 1
ATOM 674 C CA . CYS A 1 89 ? 2.117 -6.709 -10.935 1.00 98.00 89 CYS A CA 1
ATOM 675 C C . CYS A 1 89 ? 1.599 -8.150 -11.015 1.00 98.00 89 CYS A C 1
ATOM 677 O O . CYS A 1 89 ? 0.994 -8.681 -10.079 1.00 98.00 89 CYS A O 1
ATOM 679 N N . LYS A 1 90 ? 1.933 -8.836 -12.108 1.00 97.00 90 LYS A N 1
ATOM 680 C CA . LYS A 1 90 ? 1.720 -10.278 -12.235 1.00 97.00 90 LYS A CA 1
ATOM 681 C C . LYS A 1 90 ?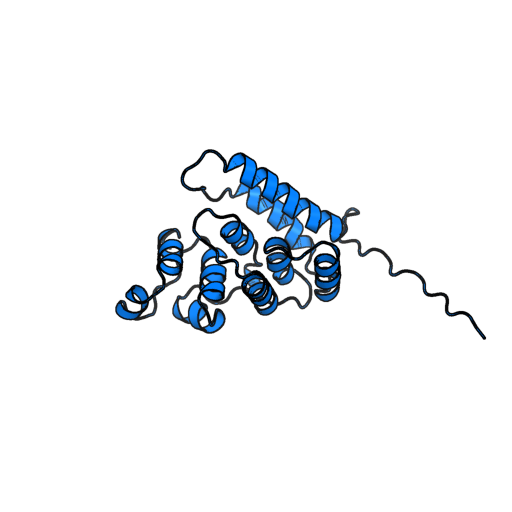 2.468 -11.011 -11.122 1.00 97.00 90 LYS A C 1
ATOM 683 O O . LYS A 1 90 ? 3.670 -10.803 -10.960 1.00 97.00 90 LYS A O 1
ATOM 688 N N . GLU A 1 91 ? 1.764 -11.901 -10.420 1.00 96.75 91 GLU A N 1
ATOM 689 C CA . GLU A 1 91 ? 2.276 -12.675 -9.271 1.00 96.75 91 GLU A CA 1
ATOM 690 C C . GLU A 1 91 ? 2.646 -11.816 -8.050 1.00 96.75 91 GLU A C 1
ATOM 692 O O . GLU A 1 91 ? 3.158 -12.345 -7.066 1.00 96.75 91 GLU A O 1
ATOM 697 N N . GLY A 1 92 ? 2.372 -10.510 -8.085 1.00 96.19 92 GLY A N 1
ATOM 698 C CA . GLY A 1 92 ? 2.555 -9.642 -6.936 1.00 96.19 92 GLY A CA 1
ATOM 699 C C . GLY A 1 92 ? 1.514 -9.917 -5.859 1.00 96.19 92 GLY A C 1
ATOM 700 O O . GLY A 1 92 ? 0.371 -10.281 -6.145 1.00 96.19 92 GLY A O 1
ATOM 701 N N . SER A 1 93 ? 1.911 -9.750 -4.602 1.00 96.56 93 SER A N 1
ATOM 702 C CA . SER A 1 93 ? 1.041 -9.994 -3.461 1.00 96.56 93 SER A CA 1
ATOM 703 C C . SER A 1 93 ? 0.961 -8.786 -2.539 1.00 96.56 93 SER A C 1
ATOM 705 O O . SER A 1 93 ? 1.876 -7.969 -2.441 1.00 96.56 93 SER A O 1
ATOM 707 N N . LEU A 1 94 ? -0.129 -8.708 -1.775 1.00 97.56 94 LEU A N 1
ATOM 708 C CA . LEU A 1 94 ? -0.236 -7.743 -0.684 1.00 97.56 94 LEU A CA 1
ATOM 709 C C . LEU A 1 94 ? 0.849 -7.972 0.384 1.00 97.56 94 LEU A C 1
ATOM 711 O O . LEU A 1 94 ? 1.290 -7.024 1.024 1.00 97.56 94 LEU A O 1
ATOM 715 N N . GLY A 1 95 ? 1.326 -9.212 0.546 1.00 97.94 95 GLY A N 1
ATOM 716 C CA . GLY A 1 95 ? 2.445 -9.532 1.432 1.00 97.94 95 GLY A CA 1
ATOM 717 C C . GLY A 1 95 ? 3.726 -8.783 1.060 1.00 97.94 95 GLY A C 1
ATOM 718 O O . GLY A 1 95 ? 4.390 -8.257 1.954 1.00 97.94 95 GLY A O 1
ATOM 719 N N . ASP A 1 96 ? 4.019 -8.664 -0.237 1.00 97.62 96 ASP A N 1
ATOM 720 C CA . ASP A 1 96 ? 5.187 -7.932 -0.742 1.00 97.62 96 ASP A CA 1
ATOM 721 C C . ASP A 1 96 ? 5.076 -6.434 -0.442 1.00 97.62 96 ASP A C 1
ATOM 723 O O . ASP A 1 96 ? 6.030 -5.818 0.033 1.00 97.62 96 ASP A O 1
ATOM 727 N N . VAL A 1 97 ? 3.883 -5.857 -0.626 1.00 98.12 97 VAL A N 1
ATOM 728 C CA . VAL A 1 97 ? 3.615 -4.455 -0.271 1.00 98.12 97 VAL A CA 1
ATOM 729 C C . VAL A 1 97 ? 3.880 -4.222 1.214 1.00 98.12 97 VAL A C 1
ATOM 731 O O . VAL A 1 97 ? 4.638 -3.326 1.585 1.00 98.12 97 VAL A O 1
ATOM 734 N N . LEU A 1 98 ? 3.277 -5.044 2.080 1.00 98.38 98 LEU A N 1
ATOM 735 C CA . LEU A 1 98 ? 3.421 -4.898 3.527 1.00 98.38 98 LEU A CA 1
ATOM 736 C C . LEU A 1 98 ? 4.875 -5.090 3.973 1.00 98.38 98 LEU A C 1
ATOM 738 O O . LEU A 1 98 ? 5.309 -4.451 4.928 1.00 98.38 98 LEU A O 1
ATOM 742 N N . HIS A 1 99 ? 5.637 -5.957 3.304 1.00 97.88 99 HIS A N 1
ATOM 743 C CA . HIS A 1 99 ? 7.066 -6.105 3.561 1.00 97.88 99 HIS A CA 1
ATOM 744 C C . HIS A 1 99 ? 7.826 -4.799 3.289 1.00 97.88 99 HIS A C 1
ATOM 746 O O . HIS A 1 99 ? 8.565 -4.354 4.163 1.00 97.88 99 HIS A O 1
ATOM 752 N N . VAL A 1 100 ? 7.575 -4.123 2.162 1.00 98.00 100 VAL A N 1
ATOM 753 C CA . VAL A 1 100 ? 8.235 -2.845 1.831 1.00 98.00 100 VAL A CA 1
ATOM 754 C C . VAL A 1 100 ? 7.965 -1.766 2.884 1.00 98.00 100 VAL A C 1
ATOM 756 O O . VAL A 1 100 ? 8.901 -1.114 3.344 1.00 98.00 100 VAL A O 1
ATOM 759 N N . PHE A 1 101 ? 6.713 -1.588 3.320 1.00 98.06 101 PHE A N 1
ATOM 760 C CA . PHE A 1 101 ? 6.391 -0.597 4.360 1.00 98.06 101 PHE A CA 1
ATOM 761 C C . PHE A 1 101 ? 7.115 -0.883 5.686 1.00 98.06 101 PHE A C 1
ATOM 763 O O . PHE A 1 101 ? 7.583 0.048 6.345 1.00 98.06 101 PHE A O 1
ATOM 770 N N . ARG A 1 102 ? 7.248 -2.162 6.063 1.00 97.88 102 ARG A N 1
ATOM 771 C CA . ARG A 1 102 ? 7.972 -2.576 7.275 1.00 97.88 102 ARG A CA 1
ATOM 772 C C . ARG A 1 102 ? 9.472 -2.340 7.168 1.00 97.88 102 ARG A C 1
ATOM 774 O O . ARG A 1 102 ? 10.048 -1.782 8.096 1.00 97.88 102 ARG A O 1
ATOM 781 N N . GLU A 1 103 ? 10.087 -2.721 6.051 1.00 97.75 103 GLU A N 1
ATOM 782 C CA . GLU A 1 103 ? 11.525 -2.521 5.823 1.00 97.75 103 GLU A CA 1
ATOM 783 C C . GLU A 1 103 ? 11.894 -1.036 5.862 1.00 97.75 103 GLU A C 1
ATOM 785 O O . GLU A 1 103 ? 12.878 -0.645 6.490 1.00 97.75 103 GLU A O 1
ATOM 790 N N . LEU A 1 104 ? 11.051 -0.187 5.267 1.00 96.81 104 LEU A N 1
ATOM 791 C CA . LEU A 1 104 ? 11.229 1.264 5.300 1.00 96.81 104 LEU A CA 1
ATOM 792 C C . LEU A 1 104 ? 10.833 1.891 6.647 1.00 96.81 104 LEU A C 1
ATOM 794 O O . LEU A 1 104 ? 11.162 3.050 6.894 1.00 96.81 104 LEU A O 1
ATOM 798 N N . LYS A 1 105 ? 10.156 1.140 7.527 1.00 96.62 105 LYS A N 1
ATOM 799 C CA . LYS A 1 105 ? 9.629 1.596 8.826 1.00 96.62 105 LYS A CA 1
ATOM 800 C C . LYS A 1 105 ? 8.725 2.824 8.697 1.00 96.62 105 LYS A C 1
ATOM 802 O O . LYS A 1 105 ? 8.754 3.723 9.537 1.00 96.62 105 LYS A O 1
ATOM 807 N N . LEU A 1 106 ? 7.929 2.866 7.631 1.00 94.56 106 LEU A N 1
ATOM 808 C CA . LEU A 1 106 ? 7.031 3.978 7.334 1.00 94.56 106 LEU A CA 1
ATOM 809 C C . LEU A 1 106 ? 5.602 3.579 7.678 1.00 94.56 106 LEU A C 1
ATOM 811 O O . LEU A 1 106 ? 5.041 2.658 7.091 1.00 94.56 106 LEU A O 1
ATOM 815 N N . MET A 1 107 ? 5.015 4.284 8.638 1.00 94.44 107 MET A N 1
ATOM 816 C CA . MET A 1 107 ? 3.637 4.072 9.056 1.00 94.44 107 MET A CA 1
ATOM 817 C C . MET A 1 107 ? 2.731 5.123 8.397 1.00 94.44 107 MET A C 1
ATOM 819 O O . MET A 1 107 ? 2.979 6.323 8.547 1.00 94.44 107 MET A O 1
ATOM 823 N N . PRO A 1 108 ? 1.680 4.706 7.670 1.00 93.94 108 PRO A N 1
ATOM 824 C CA . PRO A 1 108 ? 0.644 5.620 7.209 1.00 93.94 108 PRO A CA 1
ATOM 825 C C . PRO A 1 108 ? -0.012 6.375 8.359 1.00 93.94 108 PRO A C 1
ATOM 827 O O . PRO A 1 108 ? -0.315 5.797 9.399 1.00 93.94 108 PRO A O 1
ATOM 830 N N . GLU A 1 109 ? -0.246 7.665 8.150 1.00 90.12 109 GLU A N 1
ATOM 831 C CA . GLU A 1 109 ? -0.980 8.539 9.065 1.00 90.12 109 GLU A CA 1
ATOM 832 C C . GLU A 1 109 ? -1.889 9.455 8.244 1.00 90.12 109 GLU A C 1
ATOM 834 O O . GLU A 1 109 ? -1.563 9.747 7.089 1.00 90.12 109 GLU A O 1
ATOM 839 N N . PRO A 1 110 ? -3.009 9.936 8.810 1.00 88.12 110 PRO A N 1
ATOM 840 C CA . PRO A 1 110 ? -3.929 10.790 8.073 1.00 88.12 110 PRO A CA 1
ATOM 841 C C . PRO A 1 110 ? -3.228 12.015 7.465 1.00 88.12 110 PRO A C 1
ATOM 843 O O . PRO A 1 110 ? -2.656 12.839 8.174 1.00 88.12 110 PRO A O 1
ATOM 846 N N . GLY A 1 111 ? -3.316 12.154 6.148 1.00 80.25 111 GLY A N 1
ATOM 847 C CA . GLY A 1 111 ? -2.762 13.242 5.357 1.00 80.25 111 GLY A CA 1
ATOM 848 C C . GLY A 1 111 ? -1.276 13.119 5.014 1.00 80.25 111 GLY A C 1
ATOM 849 O O . GLY A 1 111 ? -0.74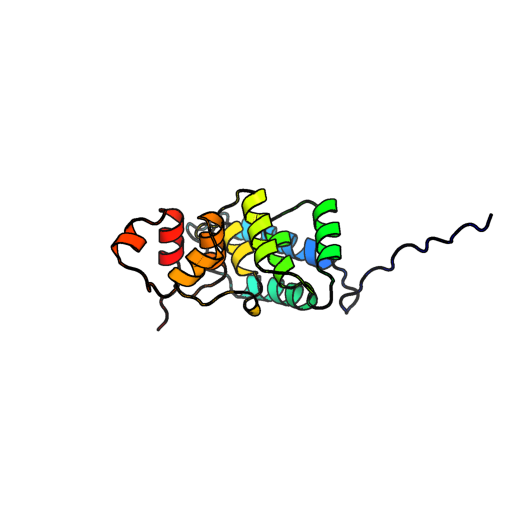7 14.020 4.370 1.00 80.25 111 GLY A O 1
ATOM 850 N N . ASN A 1 112 ? -0.559 12.066 5.404 1.00 85.94 112 ASN A N 1
ATOM 851 C CA . ASN A 1 112 ? 0.846 11.950 5.009 1.00 85.94 112 ASN A CA 1
ATOM 852 C C . ASN A 1 112 ? 1.014 11.284 3.628 1.00 85.94 112 ASN A C 1
ATOM 854 O O . ASN A 1 112 ? 0.096 10.674 3.078 1.00 85.94 112 ASN A O 1
ATOM 858 N N . ALA A 1 113 ? 2.215 11.396 3.054 1.00 85.81 113 ALA A N 1
ATOM 859 C CA . ALA A 1 113 ? 2.531 10.783 1.760 1.00 85.81 113 ALA A CA 1
ATOM 860 C C . ALA A 1 113 ? 2.386 9.247 1.775 1.00 85.81 113 ALA A C 1
ATOM 862 O O . ALA A 1 113 ? 2.109 8.627 0.750 1.00 85.81 113 ALA A O 1
ATOM 863 N N . TRP A 1 114 ? 2.525 8.621 2.945 1.00 91.50 114 TRP A N 1
ATOM 864 C CA . TRP A 1 114 ? 2.437 7.172 3.109 1.00 91.50 114 TRP A CA 1
ATOM 865 C C . TRP A 1 114 ? 0.989 6.671 3.078 1.00 91.50 114 TRP A C 1
ATOM 867 O O . TRP A 1 114 ? 0.742 5.580 2.571 1.00 91.50 114 TRP A O 1
ATOM 877 N N . GLU A 1 115 ? 0.027 7.467 3.558 1.00 90.81 115 GLU A N 1
ATOM 878 C CA . GLU A 1 115 ? -1.404 7.203 3.374 1.00 90.81 115 GLU A CA 1
ATOM 879 C C . GLU A 1 115 ? -1.768 7.224 1.890 1.00 90.81 115 GLU A C 1
ATOM 881 O O . GLU A 1 115 ? -2.417 6.292 1.420 1.00 90.81 115 GLU A O 1
ATOM 886 N N . ARG A 1 116 ? -1.283 8.219 1.135 1.00 88.56 116 ARG A N 1
ATOM 887 C CA . ARG A 1 116 ? -1.453 8.263 -0.326 1.00 88.56 116 ARG A CA 1
ATOM 888 C C . ARG A 1 116 ? -0.851 7.029 -0.997 1.00 88.56 116 ARG A C 1
ATOM 890 O O . ARG A 1 116 ? -1.484 6.414 -1.841 1.00 88.56 116 ARG A O 1
ATOM 897 N N . ALA A 1 117 ? 0.369 6.641 -0.640 1.00 93.25 117 ALA A N 1
ATOM 898 C CA . ALA A 1 117 ? 0.964 5.447 -1.233 1.00 93.25 117 ALA A CA 1
ATOM 899 C C . ALA A 1 117 ? 0.140 4.185 -0.927 1.00 93.25 117 ALA A C 1
ATOM 901 O O . ALA A 1 117 ? -0.069 3.356 -1.808 1.00 93.25 117 ALA A O 1
ATOM 902 N N . ALA A 1 118 ? -0.374 4.056 0.299 1.00 95.62 118 ALA A N 1
ATOM 903 C CA . ALA A 1 118 ? -1.248 2.949 0.667 1.00 95.62 118 ALA A CA 1
ATOM 904 C C . ALA A 1 118 ? -2.587 2.973 -0.093 1.00 95.62 118 ALA A C 1
ATOM 906 O O . ALA A 1 118 ? -3.075 1.908 -0.466 1.00 95.62 118 ALA A O 1
ATOM 907 N N . SER A 1 119 ? -3.161 4.146 -0.387 1.00 92.94 119 SER A N 1
ATOM 908 C CA . SER A 1 119 ? -4.410 4.260 -1.162 1.00 92.94 119 SER A CA 1
ATOM 909 C C . SER A 1 119 ? -4.281 3.799 -2.618 1.00 92.94 119 SER A C 1
ATOM 911 O O . SER A 1 119 ? -5.286 3.475 -3.250 1.00 92.94 119 SER A O 1
ATOM 913 N N . LEU A 1 120 ? -3.052 3.711 -3.135 1.00 94.81 120 LEU A N 1
ATOM 914 C CA . LEU A 1 120 ? -2.744 3.198 -4.471 1.00 94.81 120 LEU A CA 1
ATOM 915 C C . LEU A 1 120 ? -2.575 1.672 -4.524 1.00 94.81 120 LEU A C 1
ATOM 917 O O . LEU A 1 120 ? -2.312 1.121 -5.592 1.00 94.81 120 LEU A O 1
ATOM 921 N N . ILE A 1 121 ? -2.719 0.959 -3.405 1.00 96.94 121 ILE A N 1
ATOM 922 C CA . ILE A 1 121 ? -2.709 -0.509 -3.399 1.00 96.94 121 ILE A CA 1
ATOM 923 C C . ILE A 1 121 ? -3.899 -1.034 -4.209 1.00 96.94 121 ILE A C 1
ATOM 925 O O . ILE A 1 121 ? -5.008 -0.514 -4.110 1.00 96.94 121 ILE A O 1
ATOM 929 N N . ASN A 1 122 ? -3.676 -2.092 -4.991 1.00 96.88 122 ASN A N 1
ATOM 930 C CA . ASN A 1 122 ? -4.705 -2.743 -5.792 1.00 96.88 122 ASN A CA 1
ATOM 931 C C . ASN A 1 122 ? -5.881 -3.192 -4.909 1.00 96.88 122 ASN A C 1
ATOM 933 O O . ASN A 1 122 ? -5.707 -4.106 -4.093 1.00 96.88 122 ASN A O 1
ATOM 937 N N . PRO A 1 123 ? -7.092 -2.631 -5.085 1.00 94.94 123 PRO A N 1
ATOM 938 C CA . PRO A 1 123 ? -8.219 -2.969 -4.223 1.00 94.94 123 PRO A CA 1
ATOM 939 C C . PRO A 1 123 ? -8.641 -4.435 -4.307 1.00 94.94 123 PRO A C 1
ATOM 941 O O . PRO A 1 123 ? -9.145 -4.972 -3.326 1.00 94.94 123 PRO A O 1
ATOM 944 N N . ALA A 1 124 ? -8.387 -5.105 -5.437 1.00 95.06 124 ALA A N 1
ATOM 945 C CA . ALA A 1 124 ? -8.684 -6.527 -5.601 1.00 95.06 124 ALA A CA 1
ATOM 946 C C . ALA A 1 124 ? -7.779 -7.435 -4.748 1.00 95.06 124 ALA A C 1
ATOM 948 O O . ALA A 1 124 ? -8.124 -8.588 -4.507 1.00 95.06 124 ALA A O 1
ATOM 949 N N . ALA A 1 125 ? -6.630 -6.929 -4.288 1.00 95.06 125 ALA A N 1
ATOM 950 C CA . ALA A 1 125 ? -5.711 -7.666 -3.424 1.00 95.06 125 ALA A CA 1
ATOM 951 C C . ALA A 1 125 ? -6.042 -7.517 -1.929 1.00 95.06 125 ALA A C 1
ATOM 953 O O . ALA A 1 125 ? -5.461 -8.219 -1.100 1.00 95.06 125 ALA A O 1
ATOM 954 N N . LEU A 1 126 ? -6.922 -6.579 -1.567 1.00 96.62 126 LEU A N 1
ATOM 955 C CA . LEU A 1 126 ? -7.185 -6.230 -0.179 1.00 96.62 126 LEU A CA 1
ATOM 956 C C . LEU A 1 126 ? -8.116 -7.254 0.509 1.00 96.62 126 LEU A C 1
ATOM 958 O O . LEU A 1 126 ? -9.039 -7.765 -0.122 1.00 96.62 126 LEU A O 1
ATOM 962 N N . PRO A 1 127 ? -7.925 -7.532 1.816 1.00 96.81 127 PRO A N 1
ATOM 963 C CA . PRO A 1 127 ? -8.801 -8.428 2.580 1.00 96.81 127 PRO A CA 1
ATOM 964 C C . PRO A 1 127 ? -10.202 -7.824 2.808 1.00 96.81 127 PRO A C 1
ATOM 966 O O . PRO A 1 127 ? -10.520 -6.736 2.331 1.00 96.81 127 PRO A O 1
ATOM 969 N N . GLU A 1 128 ? -11.058 -8.489 3.583 1.00 96.69 128 GLU A N 1
ATOM 970 C CA . GLU A 1 128 ? -12.324 -7.892 4.031 1.00 96.69 128 GLU A CA 1
ATOM 971 C C . GLU A 1 128 ? -12.086 -6.605 4.843 1.00 96.69 128 GLU A C 1
ATOM 973 O O . GLU A 1 128 ? -11.145 -6.523 5.636 1.00 96.69 128 GLU A O 1
ATOM 978 N N . ASN A 1 129 ? -12.958 -5.600 4.687 1.00 96.38 129 ASN A N 1
ATOM 979 C CA . ASN A 1 129 ? -12.866 -4.329 5.421 1.00 96.38 129 ASN A CA 1
ATOM 980 C C . ASN A 1 129 ? -13.446 -4.436 6.848 1.00 96.38 129 ASN A C 1
ATOM 982 O O . ASN A 1 129 ? -14.338 -3.685 7.246 1.00 96.38 129 ASN A O 1
ATOM 986 N N . ARG A 1 130 ? -12.957 -5.412 7.615 1.00 97.62 130 ARG A N 1
ATOM 987 C CA . ARG A 1 130 ? -13.311 -5.671 9.018 1.00 97.62 130 ARG A CA 1
ATOM 988 C C . ARG A 1 130 ? -12.070 -5.539 9.878 1.00 97.62 130 ARG A C 1
ATOM 990 O O . ARG A 1 130 ? -11.040 -6.113 9.528 1.00 97.62 130 ARG A O 1
ATOM 997 N N . LEU A 1 131 ? -12.149 -4.825 10.999 1.00 97.12 131 LEU A N 1
ATOM 998 C CA . LEU A 1 131 ? -10.979 -4.549 11.833 1.00 97.12 131 LEU A CA 1
ATOM 999 C C . LEU A 1 131 ? -10.270 -5.841 12.268 1.00 97.12 131 LEU A C 1
ATOM 1001 O O . LEU A 1 131 ? -9.045 -5.909 12.184 1.00 97.12 131 LEU A O 1
ATOM 1005 N N . SER A 1 132 ? -11.014 -6.891 12.628 1.00 97.56 132 SER A N 1
ATOM 1006 C CA . SER A 1 132 ? -10.433 -8.199 12.960 1.00 97.56 132 SER A CA 1
ATOM 1007 C C . SER A 1 132 ? -9.614 -8.808 11.808 1.00 97.56 132 SER A C 1
ATOM 1009 O O . SER A 1 132 ? -8.494 -9.275 12.023 1.00 97.56 132 SER A O 1
ATOM 1011 N N . ALA A 1 133 ? -10.126 -8.748 10.573 1.00 97.94 133 ALA A N 1
ATOM 1012 C CA . ALA A 1 133 ? -9.456 -9.255 9.378 1.00 97.94 133 ALA A CA 1
ATOM 1013 C C . ALA A 1 133 ? -8.212 -8.427 9.032 1.00 97.94 133 ALA A C 1
ATOM 1015 O O . ALA A 1 133 ? -7.164 -8.989 8.706 1.00 97.94 133 ALA A O 1
ATOM 1016 N N . LEU A 1 134 ? -8.298 -7.097 9.160 1.00 98.06 134 LEU A N 1
ATOM 1017 C CA . LEU A 1 134 ? -7.159 -6.205 8.945 1.00 98.06 134 LEU A CA 1
ATOM 1018 C C . LEU A 1 134 ? -6.052 -6.459 9.975 1.00 98.06 134 LEU A C 1
ATOM 1020 O O . LEU A 1 134 ? -4.885 -6.512 9.602 1.00 98.06 134 LEU A O 1
ATOM 1024 N N . MET A 1 135 ? -6.398 -6.673 11.248 1.00 97.38 135 MET A N 1
ATOM 1025 C CA . MET A 1 135 ? -5.437 -7.024 12.302 1.00 97.38 135 MET A CA 1
ATOM 1026 C C . MET A 1 135 ? -4.779 -8.382 12.052 1.00 97.38 135 MET A C 1
ATOM 1028 O O . MET A 1 135 ? -3.555 -8.497 12.132 1.00 97.38 135 MET A O 1
ATOM 1032 N N . ALA A 1 136 ? -5.568 -9.396 11.693 1.00 96.88 136 ALA A N 1
ATOM 1033 C CA . ALA A 1 136 ? -5.058 -10.732 11.408 1.00 96.88 136 ALA A CA 1
ATOM 1034 C C . ALA A 1 136 ? -4.107 -10.746 10.199 1.00 96.88 136 ALA A C 1
ATOM 1036 O O . ALA A 1 136 ? -3.049 -11.376 10.246 1.00 96.88 136 ALA A O 1
ATOM 1037 N N . PHE A 1 137 ? -4.457 -10.033 9.125 1.00 97.12 137 PHE A N 1
ATOM 1038 C CA . PHE A 1 137 ? -3.632 -9.962 7.920 1.00 97.12 137 PHE A CA 1
ATOM 1039 C C . PHE A 1 137 ? -2.419 -9.038 8.099 1.00 97.12 137 PHE A C 1
ATOM 1041 O O . PHE A 1 137 ? -1.309 -9.367 7.677 1.00 97.12 137 PHE A O 1
ATOM 1048 N N . GLY A 1 138 ? -2.628 -7.885 8.740 1.00 96.69 138 GLY A N 1
ATOM 1049 C CA . GLY A 1 138 ? -1.614 -6.863 8.980 1.00 96.69 138 GLY A CA 1
ATOM 1050 C C . GLY A 1 138 ? -0.505 -7.328 9.919 1.00 96.69 138 GLY A C 1
ATOM 1051 O O . GLY A 1 138 ? 0.636 -6.928 9.714 1.00 96.69 138 GLY A O 1
ATOM 1052 N N . LYS A 1 139 ? -0.806 -8.218 10.878 1.00 95.75 139 LYS A N 1
ATOM 1053 C CA . LYS A 1 139 ? 0.104 -8.825 11.879 1.00 95.75 139 LYS A CA 1
ATOM 1054 C C . LYS A 1 139 ? 0.787 -7.858 12.853 1.00 95.75 139 LYS A C 1
ATOM 1056 O O . LYS A 1 139 ? 1.133 -8.273 13.954 1.00 95.75 139 LYS A O 1
ATOM 1061 N N . ASP A 1 140 ? 0.982 -6.607 12.465 1.00 96.25 140 ASP A N 1
ATOM 1062 C CA . ASP A 1 140 ? 1.600 -5.542 13.241 1.00 96.25 140 ASP A CA 1
ATOM 1063 C C . ASP A 1 140 ? 0.957 -4.184 12.929 1.00 96.25 140 ASP A C 1
ATOM 1065 O O . ASP A 1 140 ? 0.069 -4.055 12.084 1.00 96.25 140 ASP A O 1
ATOM 1069 N N . GLU A 1 141 ? 1.401 -3.159 13.649 1.00 96.31 141 GLU A N 1
ATOM 1070 C CA . GLU A 1 141 ? 0.839 -1.810 13.601 1.00 96.31 141 GLU A CA 1
ATOM 1071 C C . GLU A 1 141 ? 1.001 -1.165 12.221 1.00 96.31 141 GLU A C 1
ATOM 1073 O O . GLU A 1 141 ? 0.043 -0.604 11.693 1.00 96.31 141 GLU A O 1
ATOM 1078 N N . ILE A 1 142 ? 2.181 -1.305 11.603 1.00 97.94 142 ILE A N 1
ATOM 1079 C CA . ILE A 1 142 ? 2.447 -0.791 10.253 1.00 97.94 142 ILE A CA 1
ATOM 1080 C C . ILE A 1 142 ? 1.497 -1.454 9.260 1.00 97.94 142 ILE A C 1
ATOM 1082 O O . ILE A 1 142 ? 0.822 -0.758 8.502 1.00 97.94 142 ILE A O 1
ATOM 1086 N N . GLY A 1 143 ? 1.396 -2.784 9.281 1.00 98.00 143 GLY A N 1
ATOM 1087 C CA . GLY A 1 143 ? 0.532 -3.521 8.374 1.00 98.00 143 GLY A CA 1
ATOM 1088 C C . GLY A 1 143 ? -0.933 -3.134 8.532 1.00 98.00 143 GLY A C 1
ATOM 1089 O O . GLY A 1 143 ? -1.613 -2.898 7.537 1.00 98.00 143 GLY A O 1
ATOM 1090 N N . VAL A 1 144 ? -1.416 -2.987 9.766 1.00 98.00 144 VAL A N 1
ATOM 1091 C CA . VAL A 1 144 ? -2.789 -2.534 10.031 1.00 98.00 144 VAL A CA 1
ATOM 1092 C C . VAL A 1 144 ? -3.020 -1.114 9.511 1.00 98.00 144 VAL A C 1
ATOM 1094 O O . VAL A 1 144 ? -4.014 -0.882 8.820 1.00 98.00 144 VAL A O 1
ATOM 1097 N N . CYS A 1 145 ? -2.099 -0.180 9.763 1.00 98.00 145 CYS A N 1
ATOM 1098 C CA . CYS A 1 145 ? -2.183 1.186 9.242 1.00 98.00 145 CYS A CA 1
ATOM 1099 C C . CYS A 1 145 ? -2.233 1.216 7.708 1.00 98.00 145 CYS A C 1
ATOM 1101 O O . CYS A 1 145 ? -3.068 1.922 7.147 1.00 98.00 145 CYS A O 1
ATOM 1103 N N . VAL A 1 146 ? -1.405 0.416 7.026 1.00 98.12 146 VAL A N 1
ATOM 1104 C CA . VAL A 1 146 ? -1.416 0.287 5.556 1.00 98.12 146 VAL A CA 1
ATOM 1105 C C . VAL A 1 146 ? -2.770 -0.198 5.057 1.00 98.12 146 VAL A C 1
ATOM 1107 O O . VAL A 1 146 ? -3.346 0.403 4.155 1.00 98.12 146 VAL A O 1
ATOM 1110 N N . LEU A 1 147 ? -3.320 -1.248 5.664 1.00 98.06 147 LEU A N 1
ATOM 1111 C CA . LEU A 1 147 ? -4.592 -1.822 5.227 1.00 98.06 147 LEU A CA 1
ATOM 1112 C C . LEU A 1 147 ? -5.787 -0.889 5.464 1.00 98.06 147 LEU A C 1
ATOM 1114 O O . LEU A 1 147 ? -6.726 -0.902 4.669 1.00 98.06 147 LEU A O 1
ATOM 1118 N N . ILE A 1 148 ? -5.766 -0.086 6.530 1.00 96.94 148 ILE A N 1
ATOM 1119 C CA . ILE A 1 148 ? -6.789 0.942 6.782 1.00 96.94 148 ILE A CA 1
ATOM 1120 C C . ILE A 1 148 ? -6.602 2.128 5.828 1.00 96.94 148 ILE A C 1
ATOM 1122 O O . ILE A 1 148 ? -7.581 2.701 5.357 1.00 96.94 148 ILE A O 1
ATOM 1126 N N . ALA A 1 149 ? -5.359 2.512 5.533 1.00 95.19 149 ALA A N 1
ATOM 1127 C CA . ALA A 1 149 ? -5.035 3.580 4.589 1.00 95.19 149 ALA A CA 1
ATOM 1128 C C . ALA A 1 149 ? -5.345 3.240 3.129 1.00 95.19 149 ALA A C 1
ATOM 1130 O O . ALA A 1 149 ? -5.645 4.138 2.348 1.00 95.19 149 ALA A O 1
ATOM 1131 N N . ALA A 1 150 ? -5.378 1.956 2.782 1.00 95.38 150 ALA A N 1
ATOM 1132 C CA . ALA A 1 150 ? -5.715 1.494 1.442 1.00 95.38 150 ALA A CA 1
ATOM 1133 C C . ALA A 1 150 ? -7.186 1.707 1.031 1.00 95.38 150 ALA A C 1
ATOM 1135 O O . ALA A 1 150 ? -7.551 1.419 -0.107 1.00 95.38 150 ALA A O 1
ATOM 1136 N N . ARG A 1 151 ? -8.056 2.175 1.938 1.00 91.56 151 ARG A N 1
ATOM 1137 C CA . ARG A 1 151 ? -9.481 2.425 1.665 1.00 91.56 151 ARG A CA 1
ATOM 1138 C C . ARG A 1 151 ? -9.913 3.766 2.235 1.00 91.56 151 ARG A C 1
ATOM 1140 O O . ARG A 1 151 ? -9.353 4.230 3.221 1.00 91.56 151 ARG A O 1
ATOM 1147 N N . GLN A 1 152 ? -10.954 4.353 1.650 1.00 87.38 152 GLN A N 1
ATOM 1148 C CA . GLN A 1 152 ? -11.624 5.526 2.221 1.00 87.38 152 GLN A CA 1
ATOM 1149 C C . GLN A 1 152 ? -12.708 5.155 3.237 1.00 87.38 152 GLN A C 1
ATOM 1151 O O . GLN A 1 152 ? -12.972 5.916 4.169 1.00 87.38 152 GLN A O 1
ATOM 1156 N N . GLU A 1 153 ? -13.328 3.991 3.058 1.00 91.06 153 GLU A N 1
ATOM 1157 C CA . GLU A 1 153 ? -14.400 3.486 3.909 1.00 91.06 153 GLU A CA 1
ATOM 1158 C C . GLU A 1 153 ? -13.869 3.025 5.263 1.00 91.06 153 GLU A C 1
ATOM 1160 O O . GLU A 1 153 ? -12.859 2.317 5.357 1.00 91.06 153 GLU A O 1
ATOM 1165 N N . ARG A 1 154 ? -14.589 3.384 6.326 1.00 93.38 154 ARG A N 1
ATOM 1166 C CA . ARG A 1 154 ? -14.257 2.960 7.683 1.00 93.38 154 ARG A CA 1
ATOM 1167 C C . ARG A 1 154 ? -14.415 1.442 7.804 1.00 93.38 154 ARG A C 1
ATOM 1169 O O . ARG A 1 154 ? -15.468 0.931 7.421 1.00 93.38 154 ARG A O 1
ATOM 1176 N N . PRO A 1 155 ? -13.425 0.719 8.364 1.00 95.81 155 PRO A N 1
ATOM 1177 C CA . PRO A 1 155 ? -13.584 -0.706 8.610 1.00 95.81 155 PRO A CA 1
ATOM 1178 C C . PRO A 1 155 ? -14.724 -0.955 9.597 1.00 95.81 155 PRO A C 1
ATOM 1180 O O . PRO A 1 155 ? -14.923 -0.189 10.545 1.00 95.81 155 PRO A O 1
ATOM 1183 N N . ALA A 1 156 ? -15.437 -2.064 9.417 1.00 96.62 156 ALA A N 1
ATOM 1184 C CA . ALA A 1 156 ? -16.388 -2.528 10.415 1.00 96.62 156 ALA A CA 1
ATOM 1185 C C . ALA A 1 156 ? -15.643 -2.838 11.724 1.00 96.62 156 ALA A C 1
ATOM 1187 O O . ALA A 1 156 ? -14.688 -3.618 11.733 1.00 96.62 156 ALA A O 1
ATOM 1188 N N . LEU A 1 157 ? -16.075 -2.218 12.824 1.00 96.00 157 LEU A N 1
ATOM 1189 C CA . LEU A 1 157 ? -15.507 -2.431 14.156 1.00 96.00 157 LEU A CA 1
ATOM 1190 C C . LEU A 1 157 ? -16.139 -3.674 14.786 1.00 96.00 157 LEU A C 1
ATOM 1192 O O . LEU A 1 157 ? -17.013 -3.590 15.641 1.00 96.00 157 LEU A O 1
ATOM 1196 N N . ASP A 1 158 ? -15.713 -4.839 14.313 1.00 96.62 158 ASP A N 1
ATOM 1197 C CA . ASP A 1 158 ? -16.243 -6.157 14.671 1.00 96.62 158 ASP A CA 1
ATOM 1198 C C . ASP A 1 158 ? -15.489 -6.829 15.830 1.00 96.62 158 ASP A C 1
ATOM 1200 O O . ASP A 1 158 ? -15.495 -8.051 15.977 1.00 96.62 158 ASP A O 1
ATOM 1204 N N . VAL A 1 159 ? -14.827 -6.018 16.651 1.00 94.31 159 VAL A N 1
ATOM 1205 C CA . VAL A 1 159 ? -14.073 -6.431 17.837 1.00 94.31 159 VAL A CA 1
ATOM 1206 C C . VAL A 1 159 ? -14.600 -5.685 19.069 1.00 94.31 159 VAL A C 1
ATOM 1208 O O . VAL A 1 159 ? -15.204 -4.618 18.918 1.00 94.31 159 VAL A O 1
ATOM 1211 N N . PRO A 1 160 ? -14.389 -6.202 20.294 1.00 96.06 160 PRO A N 1
ATOM 1212 C CA . PRO A 1 160 ? -14.831 -5.529 21.513 1.00 96.06 160 PRO A CA 1
ATOM 1213 C C . PRO A 1 160 ? -14.300 -4.092 21.626 1.00 96.06 160 PRO A C 1
ATOM 1215 O O . PRO A 1 160 ? -13.162 -3.805 21.248 1.00 96.06 160 PRO A O 1
ATOM 1218 N N . SER A 1 161 ? -15.095 -3.189 22.205 1.00 92.50 161 SER A N 1
ATOM 1219 C CA . SER A 1 161 ? -14.736 -1.770 22.365 1.00 92.50 161 SER A CA 1
ATOM 1220 C C . SER A 1 161 ? -13.444 -1.558 23.159 1.00 92.50 161 SER A C 1
ATOM 1222 O O . SER A 1 161 ? -12.677 -0.653 22.843 1.00 92.50 161 SER A O 1
ATOM 1224 N N . GLU A 1 162 ? -13.161 -2.418 24.138 1.00 94.75 162 GLU A N 1
ATOM 1225 C CA . GLU A 1 162 ? -11.902 -2.421 24.893 1.00 94.75 162 GLU A CA 1
ATOM 1226 C C . GLU A 1 162 ? -10.690 -2.668 23.988 1.00 94.75 162 GLU A C 1
ATOM 1228 O O . GLU A 1 162 ? -9.659 -2.015 24.132 1.00 94.75 162 GLU A O 1
ATOM 1233 N N . GLN A 1 163 ? -10.828 -3.556 22.999 1.00 93.75 163 GLN A N 1
ATOM 1234 C CA . GLN A 1 163 ? -9.770 -3.834 22.033 1.00 93.75 163 GLN A CA 1
ATOM 1235 C C . GLN A 1 163 ? -9.553 -2.646 21.092 1.00 93.75 163 GLN A C 1
ATOM 1237 O O . GLN A 1 163 ? -8.409 -2.307 20.804 1.00 93.75 163 GLN A O 1
ATOM 1242 N N . VAL A 1 164 ? -10.627 -1.966 20.672 1.00 93.19 164 VAL A N 1
ATOM 1243 C CA . VAL A 1 164 ? -10.533 -0.714 19.899 1.00 93.19 164 VAL A CA 1
ATOM 1244 C C . VAL A 1 164 ? -9.849 0.384 20.721 1.00 93.19 164 VAL A C 1
ATOM 1246 O O . VAL A 1 164 ? -8.973 1.090 20.219 1.00 93.19 164 VAL A O 1
ATOM 1249 N N . ALA A 1 165 ? -10.202 0.508 22.002 1.00 92.19 165 ALA A N 1
ATOM 1250 C CA . ALA A 1 165 ? -9.594 1.467 22.918 1.00 92.19 165 ALA A CA 1
ATOM 1251 C C . ALA A 1 165 ? -8.105 1.177 23.166 1.00 92.19 165 ALA A C 1
ATOM 1253 O O . ALA A 1 165 ? -7.337 2.116 23.352 1.00 92.19 165 ALA A O 1
ATOM 1254 N N . ALA A 1 166 ? -7.681 -0.087 23.104 1.00 94.00 166 ALA A N 1
ATOM 1255 C CA . ALA A 1 166 ? -6.289 -0.503 23.272 1.00 94.00 166 ALA A CA 1
ATOM 1256 C C . ALA A 1 166 ? -5.412 -0.336 22.014 1.00 94.00 166 ALA A C 1
ATOM 1258 O O . ALA A 1 166 ? -4.196 -0.501 22.106 1.00 94.00 166 ALA A O 1
ATOM 1259 N N . LEU A 1 167 ? -5.986 -0.007 20.849 1.00 95.31 167 LEU A N 1
ATOM 1260 C CA . LEU A 1 167 ? -5.214 0.222 19.620 1.00 95.31 167 LEU A CA 1
ATOM 1261 C C . LEU A 1 167 ? -4.198 1.361 19.784 1.00 95.31 167 LEU A C 1
ATOM 1263 O O . LEU A 1 167 ? -4.324 2.226 20.652 1.00 95.31 167 LEU A O 1
ATOM 1267 N N . LEU A 1 168 ? -3.199 1.424 18.908 1.00 95.19 168 LEU A N 1
ATOM 1268 C CA . LEU A 1 168 ? -2.322 2.589 18.884 1.00 95.19 168 LEU A CA 1
ATOM 1269 C C . LEU A 1 168 ? -3.067 3.868 18.465 1.00 95.19 168 LEU A C 1
ATOM 1271 O O . LEU A 1 168 ? -3.994 3.801 17.650 1.00 95.19 168 LEU A O 1
ATOM 1275 N N . PRO A 1 169 ? -2.626 5.050 18.947 1.00 94.50 169 PRO A N 1
ATOM 1276 C CA . PRO A 1 169 ? -3.180 6.333 18.523 1.00 94.50 169 PRO A CA 1
ATOM 1277 C C . PRO A 1 169 ? -3.220 6.510 17.002 1.00 94.50 169 PRO A C 1
ATOM 1279 O O . PRO A 1 169 ? -4.247 6.938 16.487 1.00 94.50 169 PRO A O 1
ATOM 1282 N N . SER A 1 170 ? -2.165 6.119 16.279 1.00 91.44 170 SER A N 1
ATOM 1283 C CA . SER A 1 170 ? -2.109 6.250 14.816 1.00 91.44 170 SER A CA 1
ATOM 1284 C C . SER A 1 170 ? -3.144 5.370 14.105 1.00 91.44 170 SER A C 1
ATOM 1286 O O . SER A 1 170 ? -3.788 5.825 13.163 1.00 91.44 170 SER A O 1
ATOM 1288 N N . ILE A 1 171 ? -3.390 4.150 14.604 1.00 95.94 171 ILE A N 1
ATOM 1289 C CA . ILE A 1 171 ? -4.434 3.262 14.064 1.00 95.94 171 ILE A CA 1
ATOM 1290 C C . ILE A 1 171 ? -5.818 3.882 14.290 1.00 95.94 171 ILE A C 1
ATOM 1292 O O . ILE A 1 171 ? -6.619 3.952 13.359 1.00 95.94 171 ILE A O 1
ATOM 1296 N N . ARG A 1 172 ? -6.103 4.374 15.503 1.00 95.25 172 A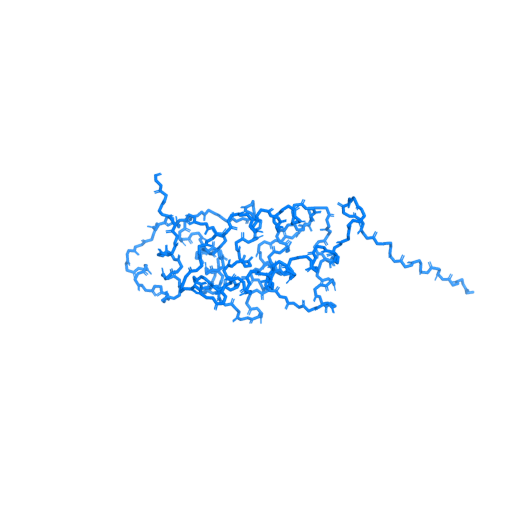RG A N 1
ATOM 1297 C CA . ARG A 1 172 ? -7.384 5.043 15.796 1.00 95.25 172 ARG A CA 1
ATOM 1298 C C . ARG A 1 172 ? -7.582 6.293 14.943 1.00 95.25 172 ARG A C 1
ATOM 1300 O O . ARG A 1 172 ? -8.646 6.450 14.355 1.00 95.25 172 ARG A O 1
ATOM 1307 N N . ALA A 1 173 ? -6.550 7.125 14.809 1.00 93.25 173 ALA A N 1
ATOM 1308 C CA . ALA A 1 173 ? -6.597 8.338 13.999 1.00 93.25 173 ALA A CA 1
ATOM 1309 C C . ALA A 1 173 ? -6.909 8.039 12.523 1.00 93.25 173 ALA A C 1
ATOM 1311 O O . ALA A 1 173 ? -7.672 8.776 11.897 1.00 93.25 173 ALA A O 1
ATOM 1312 N N . LEU A 1 174 ? -6.366 6.944 11.973 1.00 93.38 174 LEU A N 1
ATOM 1313 C CA . LEU A 1 174 ? -6.730 6.469 10.638 1.00 93.38 174 LEU A CA 1
ATOM 1314 C C . LEU A 1 174 ? -8.184 5.997 10.578 1.00 93.38 174 LEU A C 1
ATOM 1316 O O . LEU A 1 174 ? -8.896 6.394 9.671 1.00 93.38 174 LEU A O 1
ATOM 1320 N N . ILE A 1 175 ? -8.669 5.195 11.529 1.00 94.56 175 ILE A N 1
ATOM 1321 C CA . ILE A 1 175 ? -10.078 4.745 11.543 1.00 94.56 175 ILE A CA 1
ATOM 1322 C C . ILE A 1 175 ? -11.040 5.944 11.587 1.00 94.56 175 ILE A C 1
ATOM 1324 O O . ILE A 1 175 ? -12.042 5.982 10.865 1.00 94.56 175 ILE A O 1
ATOM 1328 N N . GLU A 1 176 ? -10.733 6.937 12.420 1.00 92.19 176 GLU A N 1
ATOM 1329 C CA . GLU A 1 176 ? -11.520 8.161 12.582 1.00 92.19 176 GLU A CA 1
ATOM 1330 C C . GLU A 1 176 ? -11.481 9.056 11.339 1.00 92.19 176 GLU A C 1
ATOM 1332 O O . GLU A 1 176 ? -12.450 9.766 11.067 1.00 92.19 176 GLU A O 1
ATOM 1337 N N . SER A 1 177 ? -10.399 9.012 10.555 1.00 89.31 177 SER A N 1
ATOM 1338 C CA . SER A 1 177 ? -10.293 9.762 9.302 1.00 89.31 177 SER A CA 1
ATOM 1339 C C . SER A 1 177 ? -11.056 9.138 8.134 1.00 89.31 177 SER A C 1
ATOM 1341 O O . SER A 1 177 ? -11.212 9.800 7.108 1.00 89.31 177 SER A O 1
ATOM 1343 N N . ARG A 1 178 ? -11.556 7.904 8.271 1.00 90.38 178 ARG A N 1
ATOM 1344 C CA . ARG A 1 178 ? -12.363 7.233 7.244 1.00 90.38 178 ARG A CA 1
ATOM 1345 C C . ARG A 1 178 ? -13.830 7.643 7.266 1.00 90.38 178 ARG A C 1
ATOM 1347 O O . ARG A 1 178 ? -14.409 7.906 8.328 1.00 90.38 178 ARG A O 1
ATOM 1354 N N . ILE A 1 179 ? -14.432 7.632 6.078 1.00 82.38 179 ILE A N 1
ATOM 1355 C CA . ILE A 1 179 ? -15.848 7.929 5.849 1.00 82.38 179 ILE A CA 1
ATOM 1356 C C . ILE A 1 179 ? -16.673 6.766 6.407 1.00 82.38 179 ILE A C 1
ATOM 1358 O O . ILE A 1 179 ? -16.374 5.601 6.144 1.00 82.38 179 ILE A O 1
ATOM 1362 N N . ALA A 1 180 ? -17.690 7.071 7.214 1.00 73.31 180 ALA A N 1
ATOM 1363 C CA . ALA A 1 180 ? -18.609 6.047 7.697 1.00 73.31 180 ALA A CA 1
ATOM 1364 C C . ALA A 1 180 ? -19.365 5.434 6.506 1.00 73.31 180 ALA A C 1
ATOM 1366 O O . ALA A 1 180 ? -19.877 6.174 5.670 1.00 73.31 180 ALA A O 1
ATOM 1367 N N . ALA A 1 181 ? -19.426 4.103 6.432 1.00 59.31 181 ALA A N 1
ATOM 1368 C CA . ALA A 1 181 ? -20.316 3.437 5.489 1.00 59.31 181 ALA A CA 1
ATOM 1369 C C . ALA A 1 181 ? -21.772 3.783 5.857 1.00 59.31 181 ALA A C 1
ATOM 1371 O O . ALA A 1 181 ? -22.129 3.711 7.038 1.00 59.31 181 ALA A O 1
ATOM 1372 N N . PHE A 1 182 ? -22.555 4.222 4.869 1.00 44.56 182 PHE A N 1
ATOM 1373 C CA . PHE A 1 182 ? -23.979 4.540 5.015 1.00 44.56 182 PHE A CA 1
ATOM 1374 C C . PHE A 1 182 ? -24.846 3.284 4.928 1.00 44.56 182 PHE A C 1
ATOM 1376 O O . PHE A 1 182 ? -24.499 2.389 4.124 1.00 44.56 182 PHE A O 1
#

Sequence (182 aa):
MTAQNTALPQPISLGDGLTPVDIWQSLHASERSWIAKAGGAPRFVFNENADSSDRMLLEMLPALPVRRWFDLCNGAGWTVLGGAALSWCKEGSLGDVLHVFRELKLMPEPGNAWERAASLINPAALPENRLSALMAFGKDEIGVCVLIAARQERPALDVPSEQVAALLPSIRALIESRIAAF

pLDDT: mean 86.66, std 15.66, range [40.12, 98.38]

Organism: NCBI:txid314237

Radius of gyration: 18.11 Å; chains: 1; bounding box: 59×47×54 Å

Foldseek 3Di:
DDPDPPDDDDFDDLPPRDGPVNLVVVLVVLLVVVVVVLPPDPADDPDPVSLVVNLVSLLSAQAAALVVLVVVCVVVPQDLLSLLSQQSHHVRAPVSSLVSCVVVVPADAGRDSNLVSLLSHDPVRADALALVRQCVVLVDRRSSRSNLSNDQEQRHDPDDPVVVVPHDPRNVNSNVNHDYDD